Protein AF-A0A4R5BLN4-F1 (afdb_monomer)

Mean predicted aligned error: 6.28 Å

pLDDT: mean 88.12, std 15.15, range [38.47, 98.44]

Nearest PDB structures (foldseek):
  2p8i-assembly1_B  TM=4.636E-01  e=7.559E-01  Paraburkholderia xenovorans LB400

Solvent-accessible surface area (backbone atoms only — not comparable to full-atom values): 8609 Å² total; per-residue (Å²): 136,84,84,79,78,79,77,80,81,71,79,78,65,92,52,59,34,25,45,32,40,23,51,42,95,52,68,69,66,64,48,65,90,64,46,41,78,66,88,44,74,40,46,39,75,64,45,66,27,80,88,30,48,80,34,40,25,37,29,80,54,89,66,28,24,38,38,31,26,38,60,53,57,64,90,74,35,60,70,54,51,23,59,53,2,45,88,27,46,27,40,34,27,26,29,23,92,62,21,35,40,39,33,25,46,59,37,36,84,76,47,80,42,56,30,88,76,59,63,54,57,101,88,32,51,34,52,52,53,31,49,50,54,47,22,78,77,69,72,49,44,64,77,68,51,47,54,66,35,62,26,36,36,24,34,72,111

Foldseek 3Di:
DDPDDPPPDDPFDPAFKKKKWFQAPDQVLLDPPQWDFPPDKDFLVVQRDPVQQQWWWWWDFPRIIIIMHRVPCVVVCLVSVLSSQLQHWMWMWTQGCWIWIWIDHNSDTDDIDIRVRQDADPVGDSNRSRQVVCCVVPVDHCPPTRRPTMITIIGGD

Radius of gyration: 16.32 Å; Cα contacts (8 Å, |Δi|>4): 337; chains: 1; bounding box: 50×30×54 Å

Secondary structure (DSSP, 8-state):
----------PPPS--EEEEEE--S-TGGGS-TTEEEEEEEE-HHHHTSGGGTT-EEEEEETTEEEEEETT--GGG-HHHHHHHTTTSEEEEEEESSS-EEEEEETTEEEEEEEGGGS---SS--HHHHHHHHHHHHH---IIIIITT--EEEEEE-

Structure (mmCIF, N/CA/C/O backbone):
data_AF-A0A4R5BLN4-F1
#
_entry.id   AF-A0A4R5BLN4-F1
#
loop_
_atom_site.group_PDB
_atom_site.id
_atom_site.type_symbol
_atom_site.label_atom_id
_atom_site.label_alt_id
_atom_site.label_comp_id
_atom_site.label_asym_id
_atom_site.label_entity_id
_atom_site.label_seq_id
_atom_site.pdbx_PDB_ins_code
_atom_site.Cartn_x
_atom_site.Cartn_y
_atom_site.Cartn_z
_atom_site.occupancy
_atom_site.B_iso_or_equiv
_atom_site.auth_seq_id
_atom_site.auth_comp_id
_atom_site.auth_asym_id
_atom_site.auth_atom_id
_atom_site.pdbx_PDB_model_num
ATOM 1 N N . MET A 1 1 ? 37.268 -8.925 -34.899 1.00 44.94 1 MET A N 1
ATOM 2 C CA . MET A 1 1 ? 35.817 -8.762 -34.677 1.00 44.94 1 MET A CA 1
ATOM 3 C C . MET A 1 1 ? 35.632 -8.618 -33.173 1.00 44.94 1 MET A C 1
ATOM 5 O O . MET A 1 1 ? 35.814 -9.596 -32.464 1.00 44.94 1 MET A O 1
ATOM 9 N N . ILE A 1 2 ? 35.469 -7.389 -32.679 1.00 38.50 2 ILE A N 1
ATOM 10 C CA . ILE A 1 2 ? 35.368 -7.104 -31.240 1.00 38.50 2 ILE A CA 1
ATOM 11 C C . ILE A 1 2 ? 33.887 -7.207 -30.874 1.00 38.50 2 ILE A C 1
ATOM 13 O O . ILE A 1 2 ? 33.072 -6.470 -31.423 1.00 38.50 2 ILE A O 1
ATOM 17 N N . LYS A 1 3 ? 33.538 -8.156 -30.000 1.00 38.47 3 LYS A N 1
ATOM 18 C CA . LYS A 1 3 ? 32.220 -8.219 -29.361 1.00 38.47 3 LYS A CA 1
ATOM 19 C C . LYS A 1 3 ? 32.194 -7.106 -28.315 1.00 38.47 3 LYS A C 1
ATOM 21 O O . LYS A 1 3 ? 32.836 -7.233 -27.280 1.00 38.47 3 LYS A O 1
ATOM 26 N N . VAL A 1 4 ? 31.516 -6.007 -28.624 1.00 42.53 4 VAL A N 1
ATOM 27 C CA . VAL A 1 4 ? 31.164 -4.993 -27.631 1.00 42.53 4 VAL A CA 1
ATOM 28 C C . VAL A 1 4 ? 29.868 -5.475 -26.993 1.00 42.53 4 VAL A C 1
ATOM 30 O O . VAL A 1 4 ? 28.815 -5.456 -27.625 1.00 42.53 4 VAL A O 1
ATOM 33 N N . SER A 1 5 ? 29.965 -6.019 -25.785 1.00 47.25 5 SER A N 1
ATOM 34 C CA . SER A 1 5 ? 28.813 -6.226 -24.915 1.00 47.25 5 SER A CA 1
ATOM 35 C C . SER A 1 5 ? 28.439 -4.868 -24.335 1.00 47.25 5 SER A C 1
ATOM 37 O O . SER A 1 5 ? 29.208 -4.286 -23.575 1.00 47.25 5 SER A O 1
ATOM 39 N N . PHE A 1 6 ? 27.290 -4.347 -24.755 1.00 43.28 6 PHE A N 1
ATOM 40 C CA . PHE A 1 6 ? 26.659 -3.211 -24.103 1.00 43.28 6 PHE A CA 1
ATOM 41 C C . PHE A 1 6 ? 26.059 -3.737 -22.801 1.00 43.28 6 PHE A C 1
ATOM 43 O O . PHE A 1 6 ? 25.044 -4.427 -22.818 1.00 43.28 6 PHE A O 1
ATOM 50 N N . GLU A 1 7 ? 26.735 -3.486 -21.685 1.00 46.50 7 GLU A N 1
ATOM 51 C CA . GLU A 1 7 ? 26.075 -3.530 -20.386 1.00 46.50 7 GLU A CA 1
ATOM 52 C C . GLU A 1 7 ? 25.092 -2.358 -20.380 1.00 46.50 7 GLU A C 1
ATOM 54 O O . GLU A 1 7 ? 25.493 -1.194 -20.403 1.00 46.50 7 GLU A O 1
ATOM 59 N N . THR A 1 8 ? 23.800 -2.663 -20.463 1.00 46.41 8 THR A N 1
ATOM 60 C CA . THR A 1 8 ? 22.743 -1.683 -20.228 1.00 46.41 8 THR A CA 1
ATOM 61 C C . THR A 1 8 ? 22.892 -1.202 -18.792 1.00 46.41 8 THR A C 1
ATOM 63 O O . THR A 1 8 ? 22.652 -1.954 -17.849 1.00 46.41 8 THR A O 1
ATOM 66 N N . TYR A 1 9 ? 23.356 0.033 -18.633 1.00 41.34 9 TYR A N 1
ATOM 67 C CA . TYR A 1 9 ? 23.350 0.732 -17.361 1.00 41.34 9 TYR A CA 1
ATOM 68 C C . TYR A 1 9 ? 21.892 1.032 -17.005 1.00 41.34 9 TYR A C 1
ATOM 70 O O . TYR A 1 9 ? 21.317 1.988 -17.518 1.00 41.34 9 TYR A O 1
ATOM 78 N N . THR A 1 10 ? 21.282 0.205 -16.163 1.00 48.47 10 THR A N 1
ATOM 79 C CA . THR A 1 10 ? 20.084 0.597 -15.423 1.00 48.47 10 THR A CA 1
ATOM 80 C C . THR A 1 10 ? 20.556 1.496 -14.281 1.00 48.47 10 THR A C 1
ATOM 82 O O . THR A 1 10 ? 21.330 1.026 -13.439 1.00 48.47 10 THR A O 1
ATOM 85 N N . PRO A 1 11 ? 20.189 2.791 -14.235 1.00 45.81 11 PRO A N 1
ATOM 86 C CA . PRO A 1 11 ? 20.396 3.564 -13.019 1.00 45.81 11 PRO A CA 1
ATOM 87 C C . PRO A 1 11 ? 19.719 2.803 -11.874 1.00 45.81 11 PRO A C 1
ATOM 89 O O . PRO A 1 11 ? 18.543 2.469 -11.976 1.00 45.81 11 PRO A O 1
ATOM 92 N N . ALA A 1 12 ? 20.481 2.455 -10.834 1.00 49.62 12 ALA A N 1
ATOM 93 C CA . ALA A 1 12 ? 19.950 1.740 -9.679 1.00 49.62 12 ALA A CA 1
ATOM 94 C C . ALA A 1 12 ? 18.775 2.544 -9.108 1.00 49.62 12 ALA A C 1
ATOM 96 O O . ALA A 1 12 ? 18.974 3.696 -8.705 1.00 49.62 12 ALA A O 1
ATOM 97 N N . MET A 1 13 ? 17.567 1.974 -9.109 1.00 59.00 13 MET A N 1
ATOM 98 C CA . MET A 1 13 ? 16.411 2.672 -8.563 1.00 59.00 13 MET A CA 1
ATOM 99 C C . MET A 1 13 ? 16.617 2.914 -7.069 1.00 59.00 13 MET A C 1
ATOM 101 O O . MET A 1 13 ? 17.016 2.023 -6.317 1.00 59.00 13 MET A O 1
ATOM 105 N N . ALA A 1 14 ? 16.361 4.147 -6.631 1.00 65.25 14 ALA A N 1
ATOM 106 C CA . ALA A 1 14 ? 16.590 4.552 -5.248 1.00 65.25 14 ALA A CA 1
ATOM 107 C C . ALA A 1 14 ? 15.562 3.948 -4.277 1.00 65.25 14 ALA A C 1
ATOM 109 O O . ALA A 1 14 ? 15.813 3.911 -3.069 1.00 65.25 14 ALA A O 1
ATOM 110 N N . TRP A 1 15 ? 14.407 3.508 -4.782 1.00 76.00 15 TRP A N 1
ATOM 111 C CA . TRP A 1 15 ? 13.298 3.028 -3.968 1.00 76.00 15 TRP A CA 1
ATOM 112 C C . TRP A 1 15 ? 13.166 1.508 -4.026 1.00 76.00 15 TRP A C 1
ATOM 114 O O . TRP A 1 15 ? 13.215 0.882 -5.081 1.00 76.00 15 TRP A O 1
ATOM 124 N N . ASN A 1 16 ? 12.995 0.933 -2.839 1.00 88.19 16 ASN A N 1
ATOM 125 C CA . ASN A 1 16 ? 12.597 -0.448 -2.624 1.00 88.19 16 ASN A CA 1
ATOM 126 C C . ASN A 1 16 ? 11.483 -0.427 -1.580 1.00 88.19 16 ASN A C 1
ATOM 128 O O . ASN A 1 16 ? 11.748 -0.571 -0.386 1.00 88.19 16 ASN A O 1
ATOM 132 N N . ILE A 1 17 ? 10.266 -0.141 -2.037 1.00 93.62 17 ILE A N 1
ATOM 133 C CA . ILE A 1 17 ? 9.092 0.059 -1.183 1.00 93.62 17 ILE A CA 1
ATOM 134 C C . ILE A 1 17 ? 7.906 -0.734 -1.720 1.00 93.62 17 ILE A C 1
ATOM 136 O O . ILE A 1 17 ? 7.778 -0.946 -2.927 1.00 93.62 17 ILE A O 1
ATOM 140 N N . GLU A 1 18 ? 7.021 -1.145 -0.823 1.00 96.81 18 GLU A N 1
ATOM 141 C CA . GLU A 1 18 ? 5.713 -1.689 -1.170 1.00 96.81 18 GLU A CA 1
ATOM 142 C C . GLU A 1 18 ? 4.620 -0.686 -0.834 1.00 96.81 18 GLU A C 1
ATOM 144 O O . GLU A 1 18 ? 4.642 -0.061 0.226 1.00 96.81 18 GLU A O 1
ATOM 149 N N . VAL A 1 19 ? 3.656 -0.562 -1.741 1.00 97.31 19 VAL A N 1
ATOM 150 C CA . VAL A 1 19 ? 2.452 0.247 -1.576 1.00 97.31 19 VAL A CA 1
ATOM 151 C C . VAL A 1 19 ? 1.256 -0.674 -1.774 1.00 97.31 19 VAL A C 1
ATOM 153 O O . VAL A 1 19 ? 1.027 -1.170 -2.877 1.00 97.31 19 VAL A O 1
ATOM 156 N N . ALA A 1 20 ? 0.501 -0.921 -0.707 1.00 98.12 20 ALA A N 1
ATOM 157 C CA . ALA A 1 20 ? -0.753 -1.660 -0.761 1.00 98.12 20 ALA A CA 1
ATOM 158 C C . ALA A 1 20 ? -1.938 -0.701 -0.627 1.00 98.12 20 ALA A C 1
ATOM 160 O O . ALA A 1 20 ? -2.016 0.062 0.329 1.00 98.12 20 ALA A O 1
ATOM 161 N N . ALA A 1 21 ? -2.875 -0.757 -1.564 1.00 98.25 21 ALA A N 1
ATOM 162 C CA . ALA A 1 21 ? -4.153 -0.072 -1.513 1.00 98.25 21 ALA A CA 1
ATOM 163 C C . ALA A 1 21 ? -5.248 -1.090 -1.180 1.00 98.25 21 ALA A C 1
ATOM 165 O O . ALA A 1 21 ? -5.569 -1.957 -1.993 1.00 98.25 21 ALA A O 1
ATOM 166 N N . VAL A 1 22 ? -5.831 -0.976 0.012 1.00 98.25 22 VAL A N 1
ATOM 167 C CA . VAL A 1 22 ? -6.933 -1.816 0.501 1.00 98.25 22 VAL A CA 1
ATOM 168 C C . VAL A 1 22 ? -8.219 -1.003 0.481 1.00 98.25 22 VAL A C 1
ATOM 170 O O . VAL A 1 22 ? -8.283 0.074 1.074 1.00 98.25 22 VAL A O 1
ATOM 173 N N . ARG A 1 23 ? -9.268 -1.471 -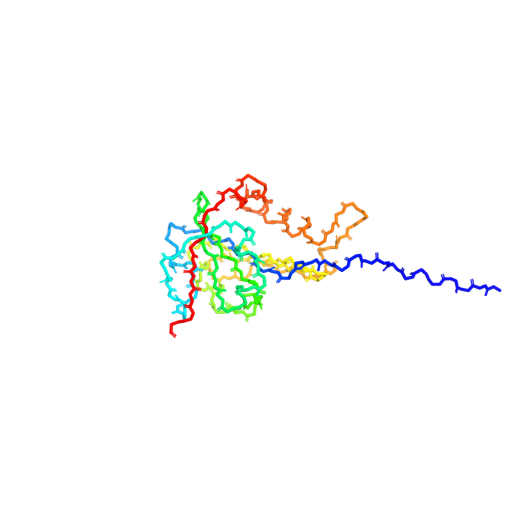0.198 1.00 97.81 23 ARG A N 1
ATOM 174 C CA . ARG A 1 23 ? -10.532 -0.727 -0.270 1.00 97.81 23 ARG A CA 1
ATOM 175 C C . ARG A 1 23 ? -11.355 -0.951 0.998 1.00 97.81 23 ARG A C 1
ATOM 177 O O . ARG A 1 23 ? -12.214 -1.823 1.050 1.00 97.81 23 ARG A O 1
ATOM 184 N N . THR A 1 24 ? -11.104 -0.165 2.031 1.00 95.88 24 THR A N 1
ATOM 185 C CA . THR A 1 24 ? -11.828 -0.231 3.311 1.00 95.88 24 THR A CA 1
ATOM 186 C C . THR A 1 24 ? -12.042 1.166 3.883 1.00 95.88 24 THR A C 1
ATOM 188 O O . THR A 1 24 ? -11.292 2.083 3.555 1.00 95.88 24 THR A O 1
ATOM 191 N N . A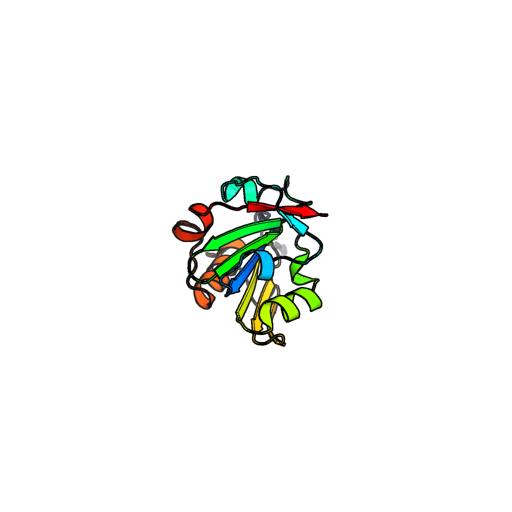LA A 1 25 ? -13.067 1.357 4.716 1.00 91.12 25 ALA A N 1
ATOM 192 C CA . ALA A 1 25 ? -13.324 2.626 5.396 1.00 91.12 25 ALA A CA 1
ATOM 193 C C . ALA A 1 25 ? -12.342 2.884 6.551 1.00 91.12 25 ALA A C 1
ATOM 195 O O . ALA A 1 25 ? -11.968 4.037 6.776 1.00 91.12 25 ALA A O 1
ATOM 196 N N . ASP A 1 26 ? -11.901 1.824 7.232 1.00 91.56 26 ASP A N 1
ATOM 197 C CA . ASP A 1 26 ? -11.145 1.906 8.476 1.00 91.56 26 ASP A CA 1
ATOM 198 C C . ASP A 1 26 ? -9.668 1.566 8.260 1.00 91.56 26 ASP A C 1
ATOM 200 O O . ASP A 1 26 ? -9.328 0.552 7.655 1.00 91.56 26 ASP A O 1
ATOM 204 N N . LEU A 1 27 ? -8.765 2.412 8.778 1.00 92.25 27 LEU A N 1
ATOM 205 C CA . LEU A 1 27 ? -7.318 2.202 8.621 1.00 92.25 27 LEU A CA 1
ATOM 206 C C . LEU A 1 27 ? -6.874 0.864 9.211 1.00 92.25 27 LEU A C 1
ATOM 208 O O . LEU A 1 27 ? -6.004 0.216 8.642 1.00 92.25 27 LEU A O 1
ATOM 212 N N . ILE A 1 28 ? -7.457 0.476 10.348 1.00 93.19 28 ILE A N 1
ATOM 213 C CA . ILE A 1 28 ? -7.030 -0.706 11.097 1.00 93.19 28 ILE A CA 1
ATOM 214 C C . ILE A 1 28 ? -7.266 -2.001 10.316 1.00 93.19 28 ILE A C 1
ATOM 216 O O . ILE A 1 28 ? -6.441 -2.900 10.387 1.00 93.19 28 ILE A O 1
ATOM 220 N N . ASP A 1 29 ? -8.315 -2.056 9.494 1.00 92.88 29 ASP A N 1
ATOM 221 C CA . ASP A 1 29 ? -8.648 -3.236 8.688 1.00 92.88 29 ASP A CA 1
ATOM 222 C C . ASP A 1 29 ? -7.600 -3.527 7.604 1.00 92.88 29 ASP A C 1
ATOM 224 O O . ASP A 1 29 ? -7.516 -4.640 7.087 1.00 92.88 29 ASP A O 1
ATOM 228 N N . ALA A 1 30 ? -6.817 -2.514 7.229 1.00 94.62 30 ALA A N 1
ATOM 229 C CA . ALA A 1 30 ? -5.754 -2.630 6.243 1.00 94.62 30 ALA A CA 1
ATOM 230 C C . ALA A 1 30 ? -4.384 -2.908 6.873 1.00 94.62 30 ALA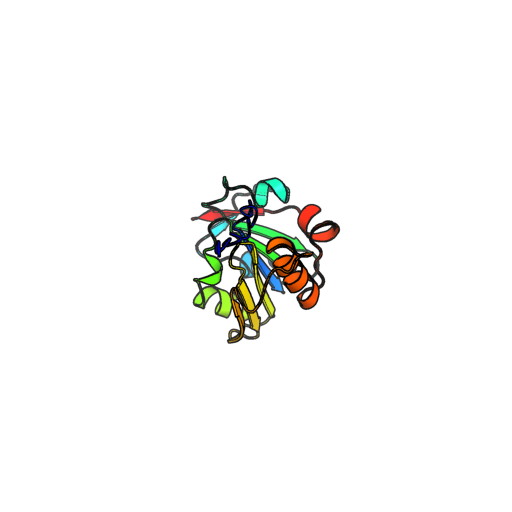 A C 1
ATOM 232 O O . ALA A 1 30 ? -3.412 -3.030 6.142 1.00 94.62 30 ALA A O 1
ATOM 233 N N . VAL A 1 31 ? -4.255 -2.959 8.199 1.00 95.56 31 VAL A N 1
ATOM 234 C CA . VAL A 1 31 ? -2.956 -3.102 8.867 1.00 95.56 31 VAL A CA 1
ATOM 235 C C . VAL A 1 31 ? -2.836 -4.505 9.456 1.00 95.56 31 VAL A C 1
ATOM 237 O O . VAL A 1 31 ? -3.769 -4.960 10.108 1.00 95.56 31 VAL A O 1
ATOM 240 N N . PRO A 1 32 ? -1.705 -5.215 9.271 1.00 94.44 32 PRO A N 1
ATOM 241 C CA . PRO A 1 32 ? -1.481 -6.474 9.970 1.00 94.44 32 PRO A CA 1
ATOM 242 C C . PRO A 1 32 ? -1.556 -6.295 11.496 1.00 94.44 32 PRO A C 1
ATOM 244 O O . PRO A 1 32 ? -0.890 -5.414 12.037 1.00 94.44 32 PRO A O 1
ATOM 247 N N . ASP A 1 33 ? -2.262 -7.194 12.187 1.00 93.31 33 ASP A N 1
ATOM 248 C CA . ASP A 1 33 ? -2.566 -7.131 13.633 1.00 93.31 33 ASP A CA 1
ATOM 249 C C . ASP A 1 33 ? -1.354 -7.012 14.581 1.00 93.31 33 ASP A C 1
ATOM 251 O O . ASP A 1 33 ? -1.518 -6.774 15.773 1.00 93.31 33 ASP A O 1
ATOM 255 N N . VAL A 1 34 ? -0.131 -7.215 14.084 1.00 93.25 34 VAL A N 1
ATOM 256 C CA . VAL A 1 34 ? 1.116 -7.083 14.859 1.00 93.25 34 VAL A CA 1
ATOM 257 C C . VAL A 1 34 ? 1.631 -5.642 14.938 1.00 93.25 34 VAL A C 1
ATOM 259 O O . VAL A 1 34 ? 2.668 -5.407 15.558 1.00 93.25 34 VAL A O 1
ATOM 262 N N . PHE A 1 35 ? 0.953 -4.692 14.287 1.00 95.88 35 PHE A N 1
ATOM 263 C CA . PHE A 1 35 ? 1.296 -3.277 14.330 1.00 95.88 35 PHE A CA 1
ATOM 264 C C . PHE A 1 35 ? 0.196 -2.439 14.985 1.00 95.88 35 PHE A C 1
ATOM 266 O O . PHE A 1 35 ? -0.964 -2.490 14.574 1.00 95.88 35 PHE A O 1
ATOM 273 N N . GLY A 1 36 ? 0.589 -1.575 15.918 1.00 95.50 36 GLY A N 1
ATOM 274 C CA . GLY A 1 36 ? -0.283 -0.599 16.561 1.00 95.50 36 GLY A CA 1
ATOM 275 C C . GLY A 1 36 ? 0.032 0.846 16.156 1.00 95.50 36 GLY A C 1
ATOM 276 O O . GLY A 1 36 ? 1.153 1.170 15.748 1.00 95.50 36 GLY A O 1
ATOM 277 N N . PRO A 1 37 ? -0.947 1.765 16.250 1.00 95.31 37 PRO A N 1
ATOM 278 C CA . PRO A 1 37 ? -0.755 3.163 15.882 1.00 95.31 37 PRO A CA 1
ATOM 279 C C . PRO A 1 37 ? 0.147 3.897 16.888 1.00 95.31 37 PRO A C 1
ATOM 281 O O . PRO A 1 37 ? -0.130 3.942 18.085 1.00 95.31 37 PRO A O 1
ATOM 284 N N . ALA A 1 38 ? 1.173 4.590 16.392 1.00 94.31 38 ALA A N 1
ATOM 285 C CA . ALA A 1 38 ? 2.126 5.354 17.207 1.00 94.31 38 ALA A CA 1
ATOM 286 C C . ALA A 1 38 ? 1.711 6.823 17.450 1.00 94.31 38 ALA A C 1
ATOM 288 O O . ALA A 1 38 ? 2.487 7.622 17.977 1.00 94.31 38 ALA A O 1
ATOM 289 N N . GLY A 1 39 ? 0.508 7.223 17.018 1.00 89.88 39 GLY A N 1
ATOM 290 C CA . GLY A 1 39 ? -0.052 8.563 17.253 1.00 89.88 39 GLY A CA 1
ATOM 291 C C . GLY A 1 39 ? 0.658 9.719 16.533 1.00 89.88 39 GLY A C 1
ATOM 292 O O . GLY A 1 39 ? 0.403 10.879 16.846 1.00 89.88 39 GLY A O 1
ATOM 293 N N . THR A 1 40 ? 1.544 9.423 15.578 1.00 94.94 40 THR A N 1
ATOM 294 C CA . THR A 1 40 ? 2.293 10.425 14.803 1.00 94.94 40 THR A CA 1
ATOM 295 C C . THR A 1 40 ? 1.902 10.357 13.331 1.00 94.94 40 THR A C 1
ATOM 297 O O . THR A 1 40 ? 1.669 9.268 12.808 1.00 94.94 40 THR A O 1
ATOM 300 N N . THR A 1 41 ? 1.863 11.509 12.656 1.00 96.88 41 THR A N 1
ATOM 301 C CA . THR A 1 41 ? 1.588 11.606 11.214 1.00 96.88 41 THR A CA 1
ATOM 302 C C . THR A 1 41 ? 2.741 12.256 10.454 1.00 96.88 41 THR A C 1
ATOM 304 O O . THR A 1 41 ? 3.377 13.165 10.987 1.00 96.88 41 THR A O 1
ATOM 307 N N . MET A 1 42 ? 2.959 11.870 9.198 1.00 97.44 42 MET A N 1
ATOM 308 C CA . MET A 1 42 ? 4.013 12.411 8.332 1.00 97.44 42 MET A CA 1
ATOM 309 C C . MET A 1 42 ? 3.565 12.567 6.872 1.00 97.44 42 MET A C 1
ATOM 311 O O . MET A 1 42 ? 2.471 12.140 6.503 1.00 97.44 42 MET A O 1
ATOM 315 N N . GLY A 1 43 ? 4.374 13.255 6.062 1.00 97.19 43 GLY A N 1
ATOM 316 C CA . GLY A 1 43 ? 4.168 13.333 4.611 1.00 97.19 43 GLY A CA 1
ATOM 317 C C . GLY A 1 43 ? 4.723 12.107 3.883 1.00 97.19 43 GLY A C 1
ATOM 318 O O . GLY A 1 43 ? 5.413 11.290 4.490 1.00 97.19 43 GLY A O 1
ATOM 319 N N . PHE A 1 44 ? 4.441 12.006 2.584 1.00 94.25 44 PHE A N 1
ATOM 320 C CA . PHE A 1 44 ? 4.861 10.876 1.751 1.00 94.25 44 PHE A CA 1
ATOM 321 C C . PHE A 1 44 ? 6.380 10.641 1.759 1.00 94.25 44 PHE A C 1
ATOM 323 O O . PHE A 1 44 ? 6.811 9.520 1.993 1.00 94.25 44 PHE A O 1
ATOM 330 N N . GLU A 1 45 ? 7.193 11.693 1.611 1.00 94.06 45 GLU A N 1
ATOM 331 C CA . GLU A 1 45 ? 8.666 11.589 1.609 1.00 94.06 45 GLU A CA 1
ATOM 332 C C . GLU A 1 45 ? 9.226 10.948 2.895 1.00 94.06 45 GLU A C 1
ATOM 334 O O . GLU A 1 45 ? 10.130 10.114 2.860 1.00 94.06 45 GLU A O 1
ATOM 339 N N . ASP A 1 46 ? 8.660 11.294 4.053 1.00 95.69 46 ASP A N 1
ATOM 340 C CA . ASP A 1 46 ? 9.043 10.683 5.329 1.00 95.69 46 ASP A CA 1
ATOM 341 C C . ASP A 1 46 ? 8.511 9.248 5.462 1.00 95.69 46 ASP A C 1
ATOM 343 O O . ASP A 1 46 ? 9.170 8.407 6.082 1.00 95.69 46 ASP A O 1
ATOM 347 N N . ALA A 1 47 ? 7.331 8.975 4.895 1.00 96.00 47 ALA A N 1
ATOM 348 C CA . ALA A 1 47 ? 6.680 7.667 4.912 1.00 96.00 47 ALA A CA 1
ATOM 349 C C . ALA A 1 47 ? 7.414 6.633 4.041 1.00 96.00 47 ALA A C 1
ATOM 351 O O . ALA A 1 47 ? 7.448 5.456 4.394 1.00 96.00 47 ALA A O 1
ATOM 352 N N . THR A 1 48 ? 8.048 7.067 2.949 1.00 94.12 48 THR A N 1
ATOM 353 C CA . THR A 1 48 ? 8.866 6.223 2.060 1.00 94.12 48 THR A CA 1
ATOM 354 C C . THR A 1 48 ? 10.348 6.188 2.448 1.00 94.12 48 THR A C 1
ATOM 356 O O . THR A 1 48 ? 11.159 5.526 1.799 1.00 94.12 48 THR A O 1
ATOM 359 N N . SER A 1 49 ? 10.735 6.861 3.536 1.00 93.06 49 SER A N 1
ATOM 360 C CA . SER A 1 49 ? 12.122 6.908 4.000 1.00 93.06 49 SER A CA 1
ATOM 361 C C . SER A 1 49 ? 12.625 5.548 4.495 1.00 93.06 49 SER A C 1
ATOM 363 O O . SER A 1 49 ? 11.976 4.889 5.303 1.00 93.06 49 SER A O 1
ATOM 365 N N . GLY A 1 50 ? 13.877 5.195 4.173 1.00 90.25 50 GLY A N 1
ATOM 366 C CA . GLY A 1 50 ? 14.575 4.026 4.739 1.00 90.25 50 GLY A CA 1
ATOM 367 C C . GLY A 1 50 ? 14.629 3.984 6.275 1.00 90.25 50 GLY A C 1
ATOM 368 O O . GLY A 1 50 ? 14.833 2.925 6.865 1.00 90.25 50 GLY A O 1
ATOM 369 N N . ARG A 1 51 ? 14.392 5.117 6.954 1.00 92.31 51 ARG A N 1
ATOM 370 C CA . ARG A 1 51 ? 14.248 5.179 8.421 1.00 92.31 51 ARG A CA 1
ATOM 371 C C . ARG A 1 51 ? 13.000 4.452 8.939 1.00 92.31 51 ARG A C 1
ATOM 373 O O . ARG A 1 51 ? 12.945 4.170 10.130 1.00 92.31 51 ARG A O 1
ATOM 380 N N . ARG A 1 52 ? 12.035 4.152 8.063 1.00 94.81 52 ARG A N 1
ATOM 381 C CA . ARG A 1 52 ? 10.771 3.460 8.354 1.00 94.81 52 ARG A CA 1
ATOM 382 C C . ARG A 1 52 ? 10.847 1.948 8.184 1.00 94.81 52 ARG A C 1
ATOM 384 O O . ARG A 1 52 ? 9.819 1.293 8.202 1.00 94.81 52 ARG A O 1
ATOM 391 N N . TYR A 1 53 ? 12.041 1.369 8.055 1.00 93.12 53 TYR A N 1
ATOM 392 C CA . TYR A 1 53 ? 12.214 -0.074 7.848 1.00 93.12 53 TYR A CA 1
ATOM 393 C C . TYR A 1 53 ? 11.480 -0.951 8.888 1.00 93.12 53 TYR A C 1
ATOM 395 O O . TYR A 1 53 ? 11.027 -2.046 8.576 1.00 93.12 53 TYR A O 1
ATOM 403 N N . GLY A 1 54 ? 11.351 -0.484 10.134 1.00 93.81 54 GLY A N 1
ATOM 404 C CA . GLY A 1 54 ? 10.620 -1.203 11.183 1.00 93.81 54 GLY A CA 1
ATOM 405 C C . GLY A 1 54 ? 9.101 -1.014 11.154 1.00 93.81 54 GLY A C 1
ATOM 406 O O . GLY A 1 54 ? 8.387 -1.832 11.728 1.00 93.81 54 GLY A O 1
ATOM 407 N N . ASP A 1 55 ? 8.607 0.002 10.452 1.00 96.56 55 ASP A N 1
ATOM 408 C CA . ASP A 1 55 ? 7.285 0.592 10.650 1.00 96.56 55 ASP A CA 1
ATOM 409 C C . ASP A 1 55 ? 6.380 0.356 9.428 1.00 96.56 55 ASP A C 1
ATOM 411 O O . ASP A 1 55 ? 6.859 -0.007 8.353 1.00 96.56 55 ASP A O 1
ATOM 415 N N . LEU A 1 56 ? 5.078 0.598 9.577 1.00 97.69 56 LEU A N 1
ATOM 416 C CA . LEU A 1 56 ? 4.143 0.782 8.465 1.00 97.69 56 LEU A CA 1
ATOM 417 C C . LEU A 1 56 ? 3.632 2.223 8.471 1.00 97.69 56 LEU A C 1
ATOM 419 O O . LEU A 1 56 ? 3.381 2.804 9.527 1.00 97.69 56 LEU A O 1
ATOM 423 N N . CYS A 1 57 ? 3.466 2.813 7.291 1.00 97.88 57 CYS A N 1
ATOM 424 C CA . CYS A 1 57 ? 2.914 4.160 7.149 1.00 97.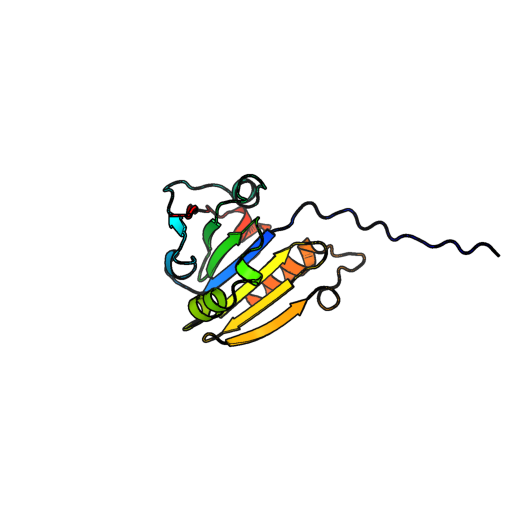88 57 CYS A CA 1
ATOM 425 C C . CYS A 1 57 ? 1.582 4.089 6.407 1.00 97.88 57 CYS A C 1
ATOM 427 O O . CYS A 1 57 ? 1.529 3.601 5.282 1.00 97.88 57 CYS A O 1
ATOM 429 N N . VAL A 1 58 ? 0.507 4.567 7.039 1.00 98.06 58 VAL A N 1
ATOM 430 C CA . VAL A 1 58 ? -0.864 4.271 6.601 1.00 98.06 58 VAL A CA 1
ATOM 431 C C . VAL A 1 58 ? -1.687 5.540 6.421 1.00 98.06 58 VAL A C 1
ATOM 433 O O . VAL A 1 58 ? -1.777 6.351 7.340 1.00 98.06 58 VAL A O 1
ATOM 436 N N . ALA A 1 59 ? -2.322 5.724 5.267 1.00 97.75 59 ALA A N 1
ATOM 437 C CA . ALA A 1 59 ? -3.184 6.876 4.994 1.00 97.75 59 ALA A CA 1
ATOM 438 C C . ALA A 1 59 ? -4.518 6.452 4.383 1.00 97.75 59 ALA A C 1
ATOM 440 O O . ALA A 1 59 ? -4.597 5.460 3.668 1.00 97.75 59 ALA A O 1
ATOM 441 N N . LYS A 1 60 ? -5.568 7.240 4.618 1.00 97.19 60 LYS A N 1
ATOM 442 C CA . LYS A 1 60 ? -6.847 7.107 3.915 1.00 97.19 60 LYS A CA 1
ATOM 443 C C . LYS A 1 60 ? -6.876 8.080 2.739 1.00 97.19 60 LYS A C 1
ATOM 445 O O . LYS A 1 60 ? -6.679 9.277 2.939 1.00 97.19 60 LYS A O 1
ATOM 450 N N . VAL A 1 61 ? -7.152 7.569 1.545 1.00 96.38 61 VAL A N 1
ATOM 451 C CA . VAL A 1 61 ? -7.209 8.329 0.293 1.00 96.38 61 VAL A CA 1
ATOM 452 C C . VAL A 1 61 ? -8.437 7.865 -0.492 1.00 96.38 61 VAL A C 1
ATOM 454 O O . VAL A 1 61 ? -8.473 6.756 -1.025 1.00 96.38 61 VAL A O 1
ATOM 457 N N . GLY A 1 62 ? -9.490 8.687 -0.501 1.00 94.19 62 GLY A N 1
ATOM 458 C CA . GLY A 1 62 ? -10.794 8.286 -1.037 1.00 94.19 62 GLY A CA 1
ATOM 459 C C . GLY A 1 62 ? -11.298 6.990 -0.387 1.00 94.19 62 GLY A C 1
ATOM 460 O O . GLY A 1 62 ? -11.305 6.856 0.839 1.00 94.19 62 GLY A O 1
ATOM 461 N N . ASP A 1 63 ? -11.665 6.008 -1.210 1.00 96.12 63 ASP A N 1
ATOM 462 C CA . ASP A 1 63 ? -12.148 4.696 -0.758 1.00 96.12 63 ASP A CA 1
ATOM 463 C C . ASP A 1 63 ? -11.025 3.705 -0.413 1.00 96.12 63 ASP A C 1
ATOM 465 O O . ASP A 1 63 ? -11.299 2.621 0.101 1.00 96.12 63 ASP A O 1
ATOM 469 N N . TRP A 1 64 ? -9.763 4.102 -0.571 1.00 98.12 64 TRP A N 1
ATOM 470 C CA . TRP A 1 64 ? -8.600 3.259 -0.312 1.00 98.12 64 TRP A CA 1
ATOM 471 C C . TRP A 1 64 ? -7.898 3.634 0.991 1.00 98.12 64 TRP A C 1
ATOM 473 O O . TRP A 1 64 ? -7.800 4.807 1.353 1.00 98.12 64 TRP A O 1
ATOM 483 N N . VAL A 1 65 ? -7.405 2.629 1.701 1.00 98.25 65 VAL A N 1
ATOM 484 C CA . VAL A 1 65 ? -6.366 2.773 2.716 1.00 98.25 65 VAL A CA 1
ATOM 485 C C . VAL A 1 65 ? -5.053 2.337 2.088 1.00 98.25 65 VAL A C 1
ATOM 487 O O . VAL A 1 65 ? -4.944 1.228 1.572 1.00 98.25 65 VAL A O 1
ATOM 490 N N . ILE A 1 66 ? -4.078 3.235 2.113 1.00 98.19 66 ILE A N 1
ATOM 491 C CA . ILE A 1 66 ? -2.743 3.048 1.561 1.00 98.19 66 ILE A CA 1
ATOM 492 C C . ILE A 1 66 ? -1.819 2.641 2.688 1.00 98.19 66 ILE A C 1
ATOM 494 O O . ILE A 1 66 ? -1.721 3.367 3.672 1.00 98.19 66 ILE A 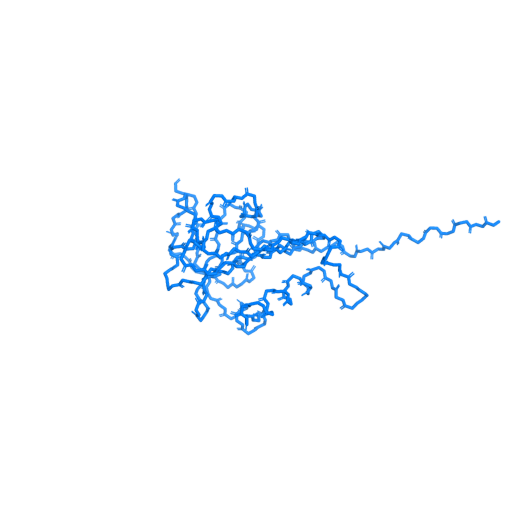O 1
ATOM 498 N N . VAL A 1 67 ? -1.132 1.519 2.527 1.00 98.19 67 VAL A N 1
ATOM 499 C CA . VAL A 1 67 ? -0.120 1.004 3.444 1.00 98.19 67 VAL A CA 1
ATOM 500 C C . VAL A 1 67 ? 1.213 1.005 2.715 1.00 98.19 67 VAL A C 1
ATOM 502 O O . VAL A 1 67 ? 1.373 0.317 1.709 1.00 98.19 67 VAL A O 1
ATOM 505 N N . ILE A 1 68 ? 2.163 1.780 3.226 1.00 97.75 68 ILE A N 1
ATOM 506 C CA . ILE A 1 68 ? 3.537 1.828 2.736 1.00 97.75 68 ILE A CA 1
ATOM 507 C C . ILE A 1 68 ? 4.412 0.982 3.657 1.00 97.75 68 ILE A C 1
ATOM 509 O O . ILE A 1 68 ? 4.434 1.200 4.873 1.00 97.75 68 ILE A O 1
ATOM 513 N N . ASP A 1 69 ? 5.156 0.051 3.062 1.00 97.38 69 ASP A N 1
ATOM 514 C CA . ASP A 1 69 ? 6.150 -0.771 3.743 1.00 97.38 69 ASP A CA 1
ATOM 515 C C . ASP A 1 69 ? 7.510 -0.704 3.039 1.00 97.38 69 ASP A C 1
ATOM 517 O O . ASP A 1 69 ? 7.735 -1.302 1.985 1.00 97.38 69 ASP A O 1
ATOM 521 N N . VAL A 1 70 ? 8.459 -0.011 3.663 1.00 95.44 70 VAL A N 1
ATOM 522 C CA . VAL A 1 70 ? 9.826 0.136 3.143 1.00 95.44 70 VAL A CA 1
ATOM 523 C C . VAL A 1 70 ? 10.659 -1.14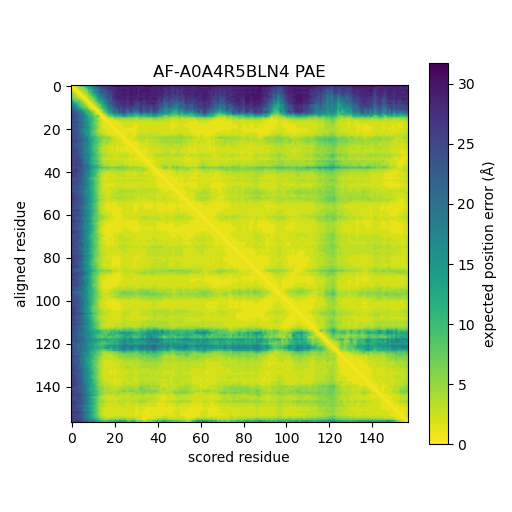1 3.333 1.00 95.44 70 VAL A C 1
ATOM 525 O O . VAL A 1 70 ? 11.663 -1.344 2.653 1.00 95.44 70 VAL A O 1
ATOM 528 N N . ALA A 1 71 ? 10.250 -2.050 4.223 1.00 95.00 71 ALA A N 1
ATOM 529 C CA . ALA A 1 71 ? 10.910 -3.345 4.382 1.00 95.00 71 ALA A CA 1
ATOM 530 C C . ALA A 1 71 ? 10.400 -4.417 3.407 1.00 95.00 71 ALA A C 1
ATOM 532 O O . ALA A 1 71 ? 10.957 -5.516 3.388 1.00 95.00 71 ALA A O 1
ATOM 533 N N . CYS A 1 72 ? 9.397 -4.098 2.579 1.00 95.12 72 CYS A N 1
ATOM 534 C CA . CYS A 1 72 ? 8.823 -4.997 1.576 1.00 95.12 72 CYS A CA 1
ATOM 535 C C . CYS A 1 72 ? 8.363 -6.353 2.155 1.00 95.12 72 CYS A C 1
ATOM 537 O O . CYS A 1 72 ? 8.698 -7.418 1.627 1.00 95.12 72 CYS A O 1
ATOM 539 N N . ARG A 1 73 ? 7.674 -6.333 3.302 1.00 95.38 73 ARG A N 1
ATOM 540 C CA . ARG A 1 73 ? 7.219 -7.541 4.008 1.00 95.38 73 ARG A CA 1
ATOM 541 C C . ARG A 1 73 ? 5.838 -7.992 3.537 1.00 95.38 73 ARG A C 1
ATOM 543 O O . ARG A 1 73 ? 5.503 -9.165 3.706 1.00 95.38 73 ARG A O 1
ATOM 550 N N . LEU A 1 74 ? 5.030 -7.093 2.975 1.00 96.50 74 LEU A N 1
ATOM 551 C CA . LEU A 1 74 ? 3.626 -7.348 2.659 1.00 96.50 74 LEU A CA 1
ATOM 552 C C . LEU A 1 74 ? 3.485 -8.371 1.530 1.00 96.50 74 LEU A C 1
ATOM 554 O O . LEU A 1 74 ? 2.692 -9.299 1.664 1.00 96.50 74 LEU A O 1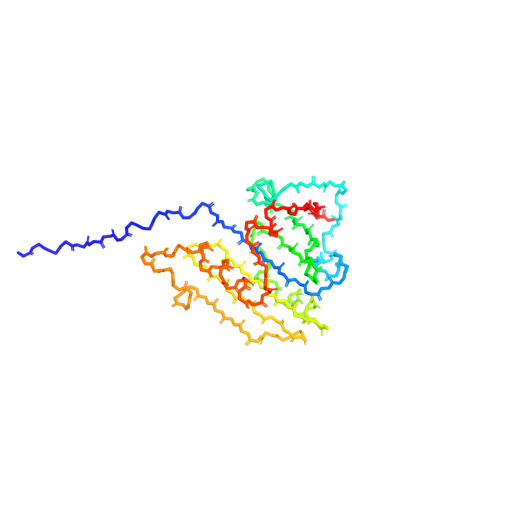
ATOM 558 N N . SER A 1 75 ? 4.284 -8.270 0.459 1.00 95.00 75 SER A N 1
ATOM 559 C CA . SER A 1 75 ? 4.192 -9.207 -0.679 1.00 95.00 75 SER A CA 1
ATOM 560 C C . SER A 1 75 ? 4.558 -10.656 -0.332 1.00 95.00 75 SER A C 1
ATOM 562 O O . SER A 1 75 ? 4.195 -11.568 -1.074 1.00 95.00 75 SER A O 1
ATOM 564 N N . GLY A 1 76 ? 5.255 -10.879 0.789 1.00 94.38 76 GLY A N 1
ATOM 565 C CA . GLY A 1 76 ? 5.552 -12.208 1.330 1.00 94.38 76 GLY A CA 1
ATOM 566 C C . GLY A 1 76 ? 4.518 -12.729 2.334 1.00 94.38 76 GLY A C 1
ATOM 567 O O . GLY A 1 76 ? 4.583 -13.897 2.717 1.00 94.38 76 GLY A O 1
ATOM 568 N N . ASN A 1 77 ? 3.568 -11.897 2.770 1.00 95.88 77 ASN A N 1
ATOM 569 C CA . ASN A 1 77 ? 2.578 -12.239 3.789 1.00 95.88 77 ASN A CA 1
ATOM 570 C C . ASN A 1 77 ? 1.198 -12.507 3.165 1.00 95.88 77 ASN A C 1
ATOM 572 O O . ASN A 1 77 ? 0.259 -11.722 3.298 1.00 95.88 77 ASN A O 1
ATOM 576 N N . HIS A 1 78 ? 1.080 -13.638 2.468 1.00 96.06 78 HIS A N 1
ATOM 577 C CA . HIS A 1 78 ? -0.142 -14.032 1.759 1.00 96.06 78 HIS A CA 1
ATOM 578 C C . HIS A 1 78 ? -1.371 -14.168 2.667 1.00 96.06 78 HIS A C 1
ATOM 580 O O . HIS A 1 78 ? -2.471 -13.823 2.239 1.00 96.06 78 HIS A O 1
ATOM 586 N N . ASP A 1 79 ? -1.193 -14.625 3.910 1.00 96.44 79 ASP A N 1
ATOM 587 C CA . ASP A 1 79 ? -2.294 -14.771 4.869 1.00 96.44 79 ASP A CA 1
ATOM 588 C C . ASP A 1 79 ? -2.914 -13.409 5.204 1.00 96.44 79 ASP A C 1
ATOM 590 O O . ASP A 1 79 ? -4.135 -13.255 5.176 1.00 96.44 79 ASP A O 1
ATOM 594 N N . TYR A 1 80 ? -2.075 -12.395 5.440 1.00 95.88 80 TYR A N 1
ATOM 595 C CA . TYR A 1 80 ? -2.530 -11.016 5.613 1.00 95.88 80 TYR A CA 1
ATOM 596 C C . TYR A 1 80 ? -3.212 -10.480 4.350 1.00 95.88 80 TYR A C 1
ATOM 598 O O . TYR A 1 80 ? -4.305 -9.931 4.447 1.00 95.88 80 TYR A O 1
ATOM 606 N N . LEU A 1 81 ? -2.617 -10.655 3.165 1.00 97.38 81 LEU A N 1
ATOM 607 C CA . LEU A 1 81 ? -3.197 -10.137 1.917 1.00 97.38 81 LEU A CA 1
ATOM 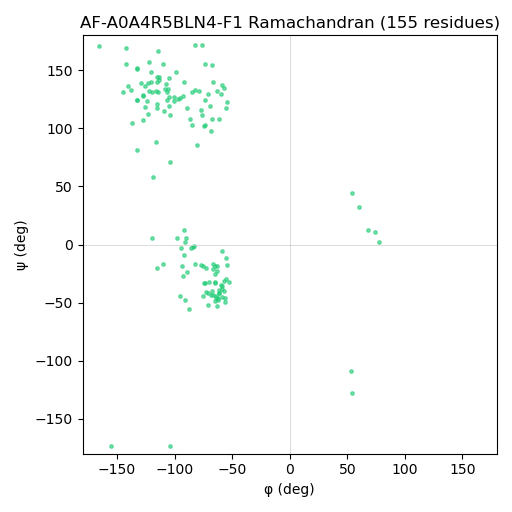608 C C . LEU A 1 81 ? -4.576 -10.754 1.632 1.00 97.38 81 LEU A C 1
ATOM 610 O O . LEU A 1 81 ? -5.504 -10.058 1.210 1.00 97.38 81 LEU A O 1
ATOM 614 N N . ALA A 1 82 ? -4.738 -12.049 1.906 1.00 97.31 82 ALA A N 1
ATOM 615 C CA . ALA A 1 82 ? -6.020 -12.734 1.813 1.00 97.31 82 ALA A CA 1
ATOM 616 C C . ALA A 1 82 ? -7.020 -12.220 2.865 1.00 97.31 82 ALA A C 1
ATOM 618 O O . ALA A 1 82 ? -8.178 -11.964 2.539 1.00 97.31 82 ALA A O 1
ATOM 619 N N . ALA A 1 83 ? -6.592 -12.017 4.112 1.00 96.44 83 ALA A N 1
ATOM 620 C CA . ALA A 1 83 ? -7.462 -11.495 5.164 1.00 96.44 83 ALA A CA 1
ATOM 621 C C . ALA A 1 83 ? -7.926 -10.053 4.879 1.00 96.44 83 ALA A C 1
ATOM 623 O O . ALA A 1 83 ? -9.125 -9.780 4.900 1.00 96.44 83 ALA A O 1
ATOM 624 N N . ALA A 1 84 ? -7.003 -9.155 4.527 1.00 96.19 84 ALA A N 1
ATOM 625 C CA . ALA A 1 84 ? -7.283 -7.745 4.243 1.00 96.19 84 ALA A CA 1
ATOM 626 C C . ALA A 1 84 ? -8.178 -7.547 3.004 1.00 96.19 84 ALA A C 1
ATOM 628 O O . ALA A 1 84 ? -8.898 -6.558 2.895 1.00 96.19 84 ALA A O 1
ATOM 629 N N . SER A 1 85 ? -8.174 -8.505 2.072 1.00 97.50 85 SER A N 1
ATOM 630 C CA . SER A 1 85 ? -9.040 -8.509 0.886 1.00 97.50 85 SER A CA 1
ATOM 631 C C . SER A 1 85 ? -10.295 -9.378 1.036 1.00 97.50 85 SER A C 1
ATOM 633 O O . SER A 1 85 ? -11.036 -9.547 0.067 1.00 97.50 85 SER A O 1
ATOM 635 N N . ALA A 1 86 ? -10.573 -9.952 2.212 1.00 96.31 86 ALA A N 1
ATOM 636 C CA . ALA A 1 86 ? -11.626 -10.961 2.385 1.00 96.31 86 ALA A CA 1
ATOM 637 C C . ALA A 1 86 ? -13.024 -10.487 1.947 1.00 96.31 86 ALA A C 1
ATOM 639 O O . ALA A 1 86 ? -13.830 -11.280 1.460 1.00 96.31 86 ALA A O 1
ATOM 640 N N . SER A 1 87 ? -13.311 -9.193 2.088 1.00 93.69 87 SER A N 1
ATOM 641 C CA . SER A 1 87 ? -14.586 -8.569 1.715 1.00 93.69 87 SER A CA 1
ATOM 642 C C . SER A 1 87 ? -14.445 -7.478 0.650 1.00 93.69 87 SER A C 1
ATOM 644 O O . SER A 1 87 ? -15.425 -6.795 0.348 1.00 93.69 87 SER A O 1
ATOM 646 N N . THR A 1 88 ? -13.247 -7.288 0.089 1.00 96.19 88 THR A N 1
ATOM 647 C CA . THR A 1 88 ? -12.933 -6.111 -0.726 1.00 96.19 88 THR A CA 1
ATOM 648 C C . THR A 1 88 ? -11.799 -6.351 -1.731 1.00 96.19 88 THR A C 1
ATOM 650 O O . THR A 1 88 ? -11.356 -7.483 -1.923 1.00 96.19 88 THR A O 1
ATOM 653 N N . ASP A 1 89 ? -11.370 -5.293 -2.417 1.00 97.38 89 ASP A N 1
ATOM 654 C CA . ASP A 1 89 ? -10.203 -5.275 -3.298 1.00 97.38 89 ASP A CA 1
ATOM 655 C C . ASP A 1 89 ? -8.936 -4.846 -2.548 1.00 97.38 89 ASP A C 1
ATOM 657 O O . ASP A 1 89 ? -8.956 -3.898 -1.756 1.00 97.38 89 ASP A O 1
ATOM 661 N N . LEU A 1 90 ? -7.822 -5.508 -2.864 1.00 98.31 90 LEU A N 1
ATOM 662 C CA . LEU A 1 90 ? -6.478 -5.118 -2.454 1.00 98.31 90 LEU A CA 1
ATOM 663 C C . LEU A 1 90 ? -5.545 -5.161 -3.660 1.00 98.31 90 LEU A C 1
ATOM 665 O O . LEU A 1 90 ? -5.391 -6.210 -4.284 1.00 98.31 90 LEU A O 1
ATOM 669 N N . HIS A 1 91 ? -4.876 -4.047 -3.941 1.00 98.12 91 HIS A N 1
ATOM 670 C CA . HIS A 1 91 ? -3.797 -3.978 -4.924 1.00 98.12 91 HIS A CA 1
ATOM 671 C C . HIS A 1 91 ? -2.492 -3.669 -4.208 1.00 98.12 91 HIS A C 1
ATOM 673 O O . HIS A 1 91 ? -2.445 -2.753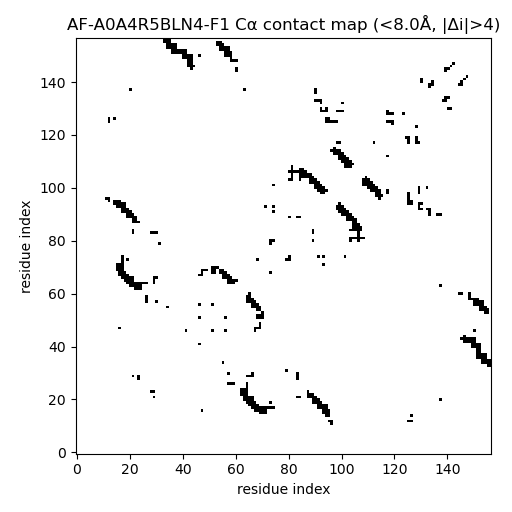 -3.398 1.00 98.12 91 HIS A O 1
ATOM 679 N N . LEU A 1 92 ? -1.440 -4.424 -4.491 1.00 97.81 92 LEU A N 1
ATOM 680 C CA . LEU A 1 92 ? -0.105 -4.169 -3.970 1.00 97.81 92 LEU A CA 1
ATOM 681 C C . LEU A 1 92 ? 0.844 -3.998 -5.137 1.00 97.81 92 LEU A C 1
ATOM 683 O O . LEU A 1 92 ? 0.870 -4.845 -6.027 1.00 97.81 92 LEU A O 1
ATOM 687 N N . VAL A 1 93 ? 1.657 -2.950 -5.087 1.00 96.06 93 VAL A N 1
ATOM 688 C CA . VAL A 1 93 ? 2.793 -2.777 -5.987 1.00 96.06 93 VAL A CA 1
ATOM 689 C C . VAL A 1 93 ? 4.084 -2.693 -5.187 1.00 96.06 93 VAL A C 1
ATOM 691 O O . VAL A 1 93 ? 4.131 -2.074 -4.123 1.00 96.06 93 VAL A O 1
ATOM 694 N N . ARG A 1 94 ? 5.139 -3.330 -5.689 1.00 94.38 94 ARG A N 1
ATOM 695 C CA . ARG A 1 94 ? 6.507 -3.132 -5.215 1.00 94.38 94 ARG A CA 1
ATOM 696 C C . ARG A 1 94 ? 7.255 -2.296 -6.236 1.00 94.38 94 ARG A C 1
ATOM 698 O O . ARG A 1 94 ? 7.443 -2.737 -7.367 1.00 94.38 94 ARG A O 1
ATOM 705 N N . ILE A 1 95 ? 7.722 -1.138 -5.795 1.00 90.62 95 ILE A N 1
ATOM 706 C CA . ILE A 1 95 ? 8.619 -0.271 -6.551 1.00 90.62 95 ILE A CA 1
ATOM 707 C C . ILE A 1 95 ? 10.039 -0.750 -6.257 1.00 90.62 95 ILE A C 1
ATOM 709 O O . ILE A 1 95 ? 10.509 -0.620 -5.126 1.00 90.62 95 ILE A O 1
ATOM 713 N N . ALA A 1 96 ? 10.673 -1.385 -7.242 1.00 87.38 96 ALA A N 1
ATOM 714 C CA . ALA A 1 96 ? 12.036 -1.913 -7.185 1.00 87.38 96 ALA A CA 1
ATOM 715 C C . ALA A 1 96 ? 12.532 -2.243 -8.605 1.00 87.38 96 ALA A C 1
ATOM 717 O O . ALA A 1 96 ? 11.733 -2.297 -9.537 1.00 87.38 96 ALA A O 1
ATOM 718 N N . ASP A 1 97 ? 13.822 -2.567 -8.761 1.00 79.44 97 ASP A N 1
ATOM 719 C CA . ASP A 1 97 ? 14.393 -3.049 -10.036 1.00 79.44 97 ASP A CA 1
ATOM 720 C C . ASP A 1 97 ? 13.659 -4.286 -10.594 1.00 79.44 97 ASP A C 1
ATOM 722 O O . ASP A 1 97 ? 13.615 -4.518 -11.801 1.00 79.44 97 ASP A O 1
ATOM 726 N N . GLN A 1 98 ? 13.095 -5.104 -9.702 1.00 82.44 98 GLN A N 1
ATOM 727 C CA . GLN A 1 98 ? 12.191 -6.200 -10.042 1.00 82.44 98 GLN A CA 1
ATOM 728 C C . GLN A 1 98 ? 10.819 -5.902 -9.437 1.00 82.44 98 GLN A C 1
ATOM 730 O O . GLN A 1 98 ? 10.564 -6.298 -8.292 1.00 82.44 98 GLN A O 1
ATOM 735 N N . PRO A 1 99 ? 9.953 -5.182 -10.167 1.00 88.38 99 PRO A N 1
ATOM 736 C CA . PRO A 1 99 ? 8.654 -4.799 -9.652 1.00 88.38 99 PRO A CA 1
ATOM 737 C C . PRO A 1 99 ? 7.752 -6.020 -9.476 1.00 88.38 99 PRO A C 1
ATOM 739 O O . PRO A 1 99 ? 7.918 -7.069 -10.112 1.00 88.38 99 PRO A O 1
ATOM 742 N N . ILE A 1 100 ? 6.799 -5.876 -8.564 1.00 92.19 100 ILE A N 1
ATOM 743 C CA . ILE A 1 100 ? 5.755 -6.863 -8.297 1.00 92.19 100 ILE A CA 1
ATOM 744 C C . ILE A 1 100 ? 4.430 -6.120 -8.336 1.00 92.19 100 ILE A C 1
ATOM 746 O O . ILE A 1 100 ? 4.332 -5.040 -7.760 1.00 92.19 100 ILE A O 1
ATOM 750 N N . ALA A 1 101 ? 3.413 -6.729 -8.930 1.00 95.44 101 ALA A N 1
ATOM 751 C CA . ALA A 1 101 ? 2.033 -6.315 -8.752 1.00 95.44 101 ALA A CA 1
ATOM 752 C C . ALA A 1 101 ? 1.181 -7.513 -8.339 1.00 95.44 101 ALA A C 1
ATOM 754 O O . ALA A 1 101 ? 1.210 -8.563 -8.983 1.00 95.44 101 ALA A O 1
ATOM 755 N N . LEU A 1 102 ? 0.422 -7.353 -7.259 1.00 97.56 102 LEU A N 1
ATOM 756 C CA . LEU A 1 102 ? -0.522 -8.347 -6.764 1.00 97.56 102 LEU A CA 1
ATOM 757 C C . LEU A 1 102 ? -1.916 -7.729 -6.692 1.00 97.56 102 LEU A C 1
ATOM 759 O O . LEU A 1 102 ? -2.080 -6.607 -6.214 1.00 97.56 102 LEU A O 1
ATOM 763 N N . HIS A 1 103 ? -2.928 -8.492 -7.092 1.00 98.00 103 HIS A N 1
ATOM 764 C CA . HIS A 1 103 ? -4.332 -8.147 -6.880 1.00 98.00 103 HIS A CA 1
ATOM 765 C C . HIS A 1 103 ? -5.024 -9.276 -6.133 1.00 98.00 103 HIS A C 1
ATOM 767 O O . HIS A 1 103 ? -5.039 -10.413 -6.604 1.00 98.00 103 HIS A O 1
ATOM 773 N N . TYR A 1 104 ? -5.623 -8.952 -4.991 1.00 98.44 104 TYR A N 1
ATOM 774 C CA . TYR A 1 104 ? -6.510 -9.846 -4.265 1.00 98.44 104 TYR A CA 1
ATOM 775 C C . TYR A 1 104 ? -7.939 -9.313 -4.254 1.00 98.44 104 TYR A C 1
ATOM 777 O O . TYR A 1 104 ? -8.170 -8.108 -4.125 1.00 98.44 104 TYR A O 1
ATOM 785 N N . ARG A 1 105 ? -8.903 -10.232 -4.327 1.00 98.06 105 ARG A N 1
ATOM 786 C CA . ARG A 1 105 ? -10.331 -9.945 -4.179 1.00 98.06 105 ARG A CA 1
ATOM 787 C C . ARG A 1 105 ? -11.025 -11.095 -3.471 1.00 98.06 105 ARG A C 1
ATOM 789 O O . ARG A 1 105 ? -10.875 -12.248 -3.867 1.00 98.06 105 ARG A O 1
ATOM 796 N N . GLY A 1 106 ? -11.818 -10.786 -2.449 1.00 96.69 106 GLY A N 1
ATOM 797 C CA . GLY A 1 106 ? -12.558 -11.807 -1.701 1.00 96.69 106 GLY A CA 1
ATOM 798 C C . GLY A 1 106 ? -11.641 -12.848 -1.048 1.00 96.69 106 GLY A C 1
ATOM 799 O O . GLY A 1 106 ? -11.985 -14.028 -0.993 1.00 96.69 106 GLY A O 1
ATOM 800 N N . GLY A 1 107 ? -10.441 -12.430 -0.637 1.00 96.94 107 GLY A N 1
ATOM 801 C CA . GLY A 1 107 ? -9.416 -13.289 -0.048 1.00 96.94 107 GLY A CA 1
ATOM 802 C C . GLY A 1 107 ? -8.688 -14.216 -1.019 1.00 96.94 107 GLY A C 1
ATOM 803 O O . GLY A 1 107 ? -7.965 -15.109 -0.581 1.00 96.94 107 GLY A O 1
ATOM 804 N N . GLN A 1 108 ? -8.858 -14.031 -2.329 1.00 97.94 108 GLN A N 1
ATOM 805 C CA . GLN A 1 108 ? -8.194 -14.832 -3.356 1.00 97.94 108 GLN A CA 1
ATOM 806 C C . GLN A 1 108 ? -7.247 -13.976 -4.187 1.00 97.94 108 GLN A C 1
ATOM 808 O O . GLN A 1 108 ? -7.583 -12.849 -4.550 1.00 97.94 108 GLN A O 1
ATOM 813 N N . LEU A 1 109 ? -6.079 -14.533 -4.508 1.00 97.81 109 LEU A N 1
ATOM 814 C CA . LEU A 1 109 ? -5.153 -13.947 -5.470 1.00 97.81 109 LEU A CA 1
ATOM 815 C C . LEU A 1 109 ? -5.768 -14.038 -6.871 1.00 97.81 109 LEU A C 1
ATOM 817 O O . LEU A 1 109 ? -6.032 -15.133 -7.369 1.00 97.81 109 LEU A O 1
ATOM 821 N N . MET A 1 110 ? -5.988 -12.885 -7.491 1.00 97.75 110 MET A N 1
ATOM 822 C CA . MET A 1 110 ? -6.577 -12.758 -8.823 1.00 97.75 110 MET A CA 1
ATOM 823 C C . MET A 1 110 ? -5.498 -12.633 -9.894 1.00 97.75 110 MET A C 1
ATOM 825 O O . MET A 1 110 ? -5.572 -13.295 -10.928 1.00 97.75 110 MET A O 1
ATOM 829 N N . THR A 1 111 ? -4.495 -11.801 -9.614 1.00 95.69 111 THR A N 1
ATOM 830 C CA . THR A 1 111 ? -3.395 -11.491 -10.527 1.00 95.69 111 THR A CA 1
ATOM 831 C C . THR A 1 111 ? -2.099 -11.404 -9.741 1.00 95.69 111 THR A C 1
ATOM 833 O O . THR A 1 111 ? -2.049 -10.785 -8.678 1.00 95.69 111 THR A O 1
ATOM 836 N N . GLU A 1 112 ? -1.047 -11.993 -10.293 1.00 95.50 112 GLU A N 1
ATOM 837 C CA . GLU A 1 112 ? 0.329 -11.850 -9.838 1.00 95.50 112 GLU A CA 1
ATOM 838 C C . GLU A 1 112 ? 1.187 -11.563 -11.064 1.00 95.50 112 GLU A C 1
ATOM 840 O O . GLU A 1 112 ? 1.156 -12.329 -12.023 1.00 95.50 112 GLU A O 1
ATOM 845 N N . MET A 1 113 ? 1.922 -10.455 -11.027 1.00 92.25 113 MET A N 1
ATOM 846 C CA . MET A 1 113 ? 2.908 -10.100 -12.041 1.00 92.25 113 MET A CA 1
ATOM 847 C C . MET A 1 113 ? 4.243 -9.831 -11.369 1.00 92.25 113 MET A C 1
ATOM 849 O O . MET A 1 113 ? 4.300 -9.171 -10.324 1.00 92.25 113 MET A O 1
ATOM 853 N N . ARG A 1 114 ? 5.326 -10.352 -11.949 1.00 87.94 114 ARG A N 1
ATOM 854 C CA . ARG A 1 114 ? 6.676 -10.197 -11.389 1.00 87.94 114 ARG A CA 1
ATOM 855 C C . ARG A 1 114 ? 7.704 -9.908 -12.472 1.00 87.94 114 ARG A C 1
ATOM 857 O O . ARG A 1 114 ? 7.804 -10.639 -13.454 1.00 87.94 114 ARG A O 1
ATOM 864 N N . GLY A 1 115 ? 8.556 -8.913 -12.235 1.00 76.50 115 GLY A N 1
ATOM 865 C CA . GLY A 1 115 ? 9.755 -8.663 -13.036 1.00 76.50 115 GLY A CA 1
ATOM 866 C C . GLY A 1 115 ? 9.454 -8.542 -14.530 1.00 76.50 115 GLY A C 1
ATOM 867 O O . GLY A 1 115 ? 8.857 -7.566 -14.951 1.00 76.50 115 GLY A O 1
ATOM 868 N N . GLY A 1 116 ? 9.852 -9.541 -15.327 1.00 67.69 116 GLY A N 1
ATOM 869 C CA . GLY A 1 116 ? 9.751 -9.545 -16.796 1.00 67.69 116 GLY A CA 1
ATOM 870 C C . GLY A 1 116 ? 8.346 -9.390 -17.402 1.00 67.69 116 GLY A C 1
ATOM 871 O O . GLY A 1 116 ? 8.227 -9.292 -18.619 1.00 67.69 116 GLY A O 1
ATOM 872 N N . GLU A 1 117 ? 7.298 -9.371 -16.581 1.00 73.50 117 GLU A N 1
ATOM 873 C CA . GLU A 1 117 ? 5.915 -9.062 -16.978 1.00 73.50 117 GLU A CA 1
ATOM 874 C C . GLU A 1 117 ? 5.559 -7.576 -16.785 1.00 73.50 117 GLU A C 1
ATOM 876 O O . GLU A 1 117 ? 4.619 -7.079 -17.393 1.00 73.50 117 GLU A O 1
ATOM 881 N N . MET A 1 118 ? 6.341 -6.871 -15.968 1.00 73.81 118 MET A N 1
ATOM 882 C CA . MET A 1 118 ? 6.280 -5.440 -15.673 1.00 73.81 118 MET A CA 1
ATOM 883 C C . MET A 1 118 ? 7.606 -4.798 -16.098 1.00 73.81 118 MET A C 1
ATOM 885 O O . MET A 1 118 ? 8.362 -4.279 -15.275 1.00 73.81 118 MET A O 1
ATOM 889 N N . LEU A 1 119 ? 7.951 -4.944 -17.378 1.00 64.12 119 LEU A N 1
ATOM 890 C CA . LEU A 1 119 ? 9.246 -4.489 -17.864 1.00 64.12 119 LEU A CA 1
ATOM 891 C C . LEU A 1 119 ? 9.276 -2.963 -17.958 1.00 64.12 119 LEU A C 1
ATOM 893 O O . LEU A 1 119 ? 8.448 -2.410 -18.682 1.00 64.12 119 LEU A O 1
ATOM 897 N N . PRO A 1 120 ? 10.247 -2.303 -17.305 1.00 65.44 120 PRO A N 1
ATOM 898 C CA . PRO A 1 120 ? 10.588 -0.940 -17.672 1.00 65.44 120 PRO A CA 1
ATOM 899 C C . PRO A 1 120 ? 11.017 -0.917 -19.145 1.00 65.44 120 PRO A C 1
ATOM 901 O O . PRO A 1 120 ? 11.728 -1.820 -19.608 1.00 65.44 120 PRO A O 1
ATOM 904 N N . ASP A 1 121 ? 10.560 0.086 -19.887 1.00 68.56 121 ASP A N 1
ATOM 905 C CA . ASP A 1 121 ? 11.004 0.353 -21.255 1.00 68.56 121 ASP A CA 1
ATOM 906 C C . ASP A 1 121 ? 11.968 1.551 -21.282 1.00 68.56 121 ASP A C 1
ATOM 908 O O . ASP A 1 121 ? 12.439 2.003 -20.240 1.00 68.56 121 ASP A O 1
ATOM 912 N N . GLU A 1 122 ? 12.360 2.021 -22.471 1.00 63.16 122 GLU A N 1
ATOM 913 C CA . GLU A 1 122 ? 13.299 3.151 -22.580 1.00 63.16 122 GLU A CA 1
ATOM 914 C C . GLU A 1 122 ? 12.736 4.457 -21.985 1.00 63.16 122 GLU A C 1
ATOM 916 O O . GLU A 1 122 ? 13.521 5.347 -21.654 1.00 63.16 122 GLU A O 1
ATOM 921 N N . ASP A 1 123 ? 11.412 4.546 -21.812 1.00 63.47 123 ASP A N 1
ATOM 922 C CA . ASP A 1 123 ? 10.696 5.739 -21.365 1.00 63.47 123 ASP A CA 1
ATOM 923 C C . ASP A 1 123 ? 10.108 5.602 -19.942 1.00 63.47 123 ASP A C 1
ATOM 925 O O . ASP A 1 123 ? 9.813 6.623 -19.320 1.00 63.47 123 ASP A O 1
ATOM 929 N N . HIS A 1 124 ? 9.981 4.383 -19.396 1.00 65.81 124 HIS A N 1
ATOM 930 C CA . HIS A 1 124 ? 9.404 4.114 -18.071 1.00 65.81 124 HIS A CA 1
ATOM 931 C C . HIS A 1 124 ? 10.365 3.311 -17.196 1.00 65.81 124 HIS A C 1
ATOM 933 O O . HIS A 1 124 ? 10.695 2.164 -17.497 1.00 65.81 124 HIS A O 1
ATOM 939 N N . ASP A 1 125 ? 10.775 3.888 -16.067 1.00 77.38 125 ASP A N 1
ATOM 940 C CA . ASP A 1 125 ? 11.495 3.151 -15.031 1.00 77.38 125 ASP A CA 1
ATOM 941 C C . ASP A 1 125 ? 10.553 2.251 -14.207 1.00 77.38 125 ASP A C 1
ATOM 943 O O . ASP A 1 125 ? 9.328 2.269 -14.349 1.00 77.38 125 ASP A O 1
ATOM 947 N N . GLY A 1 126 ? 11.126 1.404 -13.345 1.00 75.44 126 GLY A N 1
ATOM 948 C CA . GLY A 1 126 ? 10.340 0.467 -12.535 1.00 75.44 126 GLY A CA 1
ATOM 949 C C . GLY A 1 126 ? 9.386 1.158 -11.552 1.00 75.44 126 GLY A C 1
ATOM 950 O O . GLY A 1 126 ? 8.402 0.551 -11.132 1.00 75.44 126 GLY A O 1
ATOM 951 N N . GLU A 1 127 ? 9.665 2.412 -11.189 1.00 83.12 127 GLU A N 1
ATOM 952 C CA . GLU A 1 127 ? 8.788 3.247 -10.371 1.00 83.12 127 GLU A CA 1
ATOM 953 C C . GLU A 1 127 ? 7.560 3.645 -11.174 1.00 83.12 127 GLU A C 1
ATOM 955 O O . GLU A 1 127 ? 6.445 3.365 -10.736 1.00 83.12 127 GLU A O 1
ATOM 960 N N . SER A 1 128 ? 7.768 4.186 -12.373 1.00 85.12 128 SER A N 1
ATOM 961 C CA . SER A 1 128 ? 6.700 4.571 -13.292 1.00 85.12 128 SER A CA 1
ATOM 962 C C . SER A 1 128 ? 5.781 3.384 -13.587 1.00 85.12 128 SER A C 1
ATOM 964 O O . SER A 1 128 ? 4.582 3.473 -13.354 1.00 85.12 128 SER A O 1
ATOM 966 N N . VAL A 1 129 ? 6.333 2.217 -13.948 1.00 86.12 129 VAL A N 1
ATOM 967 C CA . VAL A 1 129 ? 5.529 1.014 -14.249 1.00 86.12 129 VAL A CA 1
ATOM 968 C C . VAL A 1 129 ? 4.710 0.535 -13.042 1.00 86.12 129 VAL A C 1
ATOM 970 O O . VAL A 1 129 ? 3.550 0.138 -13.180 1.00 86.12 129 VAL A O 1
ATOM 973 N N . ALA A 1 130 ? 5.293 0.544 -11.840 1.00 88.44 130 ALA A N 1
ATOM 974 C CA . ALA A 1 130 ? 4.580 0.152 -10.625 1.00 88.44 130 ALA A CA 1
ATOM 975 C C . ALA A 1 130 ? 3.467 1.151 -10.272 1.00 88.44 130 ALA A C 1
ATOM 977 O O . ALA A 1 130 ? 2.371 0.745 -9.877 1.00 88.44 130 ALA A O 1
ATOM 978 N N . MET A 1 131 ? 3.733 2.445 -10.435 1.00 89.06 131 MET A N 1
ATOM 979 C CA . MET A 1 131 ? 2.774 3.508 -10.162 1.00 89.06 131 MET A CA 1
ATOM 980 C C . MET A 1 131 ? 1.637 3.551 -11.179 1.00 89.06 131 MET A C 1
ATOM 982 O O . MET A 1 131 ? 0.483 3.655 -10.764 1.00 89.06 131 MET A O 1
ATOM 986 N N . ASP A 1 132 ? 1.928 3.370 -12.465 1.00 89.50 132 ASP A N 1
ATOM 987 C CA . ASP A 1 132 ? 0.925 3.249 -13.523 1.00 89.50 132 ASP A CA 1
ATOM 988 C C . ASP A 1 132 ? -0.005 2.073 -13.234 1.00 89.50 132 ASP A C 1
ATOM 990 O O . ASP A 1 132 ? -1.228 2.217 -13.256 1.00 89.50 132 ASP A O 1
ATOM 994 N N . HIS A 1 133 ? 0.553 0.922 -12.842 1.00 91.31 133 HIS A N 1
ATOM 995 C CA . HIS A 1 133 ? -0.263 -0.230 -12.480 1.00 91.31 133 HIS A CA 1
ATOM 996 C C . HIS A 1 133 ? -1.178 0.055 -11.281 1.00 91.31 133 HIS A C 1
ATOM 998 O O . HIS A 1 133 ? -2.350 -0.335 -11.279 1.00 91.31 133 HIS A O 1
ATOM 1004 N N . LEU A 1 134 ? -0.672 0.744 -10.253 1.00 92.94 134 LEU A N 1
ATOM 1005 C CA . LEU A 1 134 ? -1.499 1.154 -9.121 1.00 92.94 134 LEU A CA 1
ATOM 1006 C C . LEU A 1 134 ? -2.608 2.111 -9.580 1.00 92.94 134 LEU A C 1
ATOM 1008 O O . LEU A 1 134 ? -3.771 1.906 -9.222 1.00 92.94 134 LEU A O 1
ATOM 1012 N N . GLN A 1 135 ? -2.277 3.109 -10.400 1.00 94.88 135 GLN A N 1
ATOM 1013 C CA . GLN A 1 135 ? -3.214 4.114 -10.892 1.00 94.88 135 GLN A CA 1
ATOM 1014 C C . GLN A 1 135 ? -4.311 3.506 -11.769 1.00 94.88 135 GLN A C 1
ATOM 1016 O O . GLN A 1 135 ? -5.488 3.785 -11.547 1.00 94.88 135 GLN A O 1
ATOM 1021 N N . GLU A 1 136 ? -3.968 2.629 -12.712 1.00 94.06 136 GLU A N 1
ATOM 1022 C CA . GLU A 1 136 ? -4.928 1.957 -13.595 1.00 94.06 136 GLU A CA 1
ATOM 1023 C C . GLU A 1 136 ? -5.972 1.142 -12.820 1.00 94.06 136 GLU A C 1
ATOM 1025 O O . GLU A 1 136 ? -7.141 1.080 -13.208 1.00 94.06 136 GLU A O 1
ATOM 1030 N N . ASN A 1 137 ? -5.566 0.528 -11.705 1.00 94.75 137 ASN A N 1
ATOM 1031 C CA . ASN A 1 137 ? -6.421 -0.375 -10.936 1.00 94.75 137 ASN A CA 1
ATOM 1032 C C . ASN A 1 137 ? -7.187 0.310 -9.798 1.00 94.75 137 ASN A C 1
ATOM 1034 O O . ASN A 1 137 ? -8.258 -0.154 -9.395 1.00 94.75 137 ASN A O 1
ATOM 1038 N N . THR A 1 138 ? -6.654 1.409 -9.265 1.00 96.00 138 THR A N 1
ATOM 1039 C CA . THR A 1 138 ? -7.211 2.075 -8.076 1.00 96.00 138 THR A CA 1
ATOM 1040 C C . THR A 1 138 ? -7.741 3.478 -8.353 1.00 96.00 138 THR A C 1
ATOM 1042 O O . THR A 1 138 ? -8.567 3.970 -7.580 1.00 96.00 138 THR A O 1
ATOM 1045 N N . GLY A 1 139 ? -7.302 4.104 -9.447 1.00 95.38 139 GLY A N 1
ATOM 1046 C CA . GLY A 1 139 ? -7.523 5.514 -9.760 1.00 95.38 139 GLY A CA 1
ATOM 1047 C C . GLY A 1 139 ? -6.622 6.479 -8.984 1.00 95.38 139 GLY A C 1
ATOM 1048 O O . GLY A 1 139 ? -6.794 7.683 -9.137 1.00 95.38 139 GLY A O 1
ATOM 1049 N N . LEU A 1 140 ? -5.701 5.978 -8.153 1.00 93.75 140 LEU A N 1
ATOM 1050 C CA . LEU A 1 140 ? -4.824 6.789 -7.308 1.00 93.75 140 LEU A CA 1
ATOM 1051 C C . LEU A 1 140 ? -3.585 7.254 -8.073 1.00 93.75 140 LEU A C 1
ATOM 1053 O O . LEU A 1 140 ? -2.881 6.442 -8.667 1.00 93.75 140 LEU A O 1
ATOM 1057 N N . SER A 1 141 ? -3.281 8.542 -7.996 1.00 91.19 141 SER A N 1
ATOM 1058 C CA . SER A 1 141 ? -2.088 9.150 -8.583 1.00 91.19 141 SER A CA 1
ATOM 1059 C C . SER A 1 141 ? -0.970 9.342 -7.552 1.00 91.19 141 SER A C 1
ATOM 1061 O O . SER A 1 141 ? -1.221 9.600 -6.371 1.00 91.19 141 SER A O 1
ATOM 1063 N N . LEU A 1 142 ? 0.290 9.258 -7.990 1.00 86.06 142 LEU A N 1
ATOM 1064 C CA . LEU A 1 142 ? 1.428 9.577 -7.122 1.00 86.06 142 LEU A CA 1
ATOM 1065 C C . LEU A 1 142 ? 1.395 11.052 -6.689 1.00 86.06 142 LEU A C 1
ATOM 1067 O O . LEU A 1 142 ? 1.442 11.346 -5.494 1.00 86.06 142 LEU A O 1
ATOM 1071 N N . ASP A 1 143 ? 1.286 11.959 -7.662 1.00 85.75 143 ASP A N 1
ATOM 1072 C CA . ASP A 1 143 ? 1.489 13.397 -7.466 1.00 85.75 143 ASP A CA 1
ATOM 1073 C C . ASP A 1 143 ? 0.358 14.086 -6.695 1.00 85.75 143 ASP A C 1
ATOM 1075 O O . ASP A 1 143 ? 0.623 14.946 -5.852 1.00 85.75 143 ASP A O 1
ATOM 1079 N N . GLU A 1 144 ? -0.904 13.744 -6.971 1.00 87.88 144 GLU A N 1
ATOM 1080 C CA . GLU A 1 144 ? -2.040 14.416 -6.331 1.00 87.88 144 GLU A CA 1
ATOM 1081 C C . GLU A 1 144 ? -2.457 13.696 -5.048 1.00 87.88 144 GLU A C 1
ATOM 1083 O O . GLU A 1 144 ? -2.621 14.327 -4.000 1.00 87.88 144 GLU A O 1
ATOM 1088 N N . ASP A 1 145 ? -2.595 12.371 -5.112 1.00 93.19 145 ASP A N 1
ATOM 1089 C CA . ASP A 1 145 ? -3.199 11.606 -4.029 1.00 93.19 145 ASP A CA 1
ATOM 1090 C C . ASP A 1 145 ? -2.178 11.198 -2.965 1.00 93.19 145 ASP A C 1
ATOM 1092 O O . ASP A 1 145 ? -2.349 11.500 -1.780 1.00 93.19 145 ASP A O 1
ATOM 1096 N N . LEU A 1 146 ? -1.099 10.519 -3.367 1.00 92.88 146 LEU A N 1
ATOM 1097 C CA . LEU A 1 146 ? -0.134 9.980 -2.408 1.00 92.88 146 LEU A CA 1
ATOM 1098 C C . LEU A 1 146 ? 0.769 11.069 -1.828 1.00 92.88 146 LEU A C 1
ATOM 1100 O O . LEU A 1 146 ? 0.950 11.120 -0.609 1.00 92.88 146 LEU A O 1
ATOM 1104 N N . TRP A 1 147 ? 1.288 11.975 -2.661 1.00 93.12 147 TRP A N 1
ATOM 1105 C CA . TRP A 1 147 ? 2.154 13.066 -2.205 1.00 93.12 147 TRP A CA 1
ATOM 1106 C C . TRP A 1 147 ? 1.420 14.055 -1.287 1.00 93.12 147 TRP A C 1
ATOM 1108 O O . TRP A 1 147 ? 2.002 14.603 -0.343 1.00 93.12 147 TRP A O 1
ATOM 1118 N N . GLY A 1 148 ? 0.120 14.258 -1.530 1.00 92.00 148 GLY A N 1
ATOM 1119 C CA . GLY A 1 148 ? -0.754 15.100 -0.713 1.00 92.00 148 GLY A CA 1
ATOM 1120 C C . GLY A 1 148 ? -1.200 14.462 0.609 1.00 92.00 148 GLY A C 1
ATOM 1121 O O . GLY A 1 148 ? -1.641 15.178 1.517 1.00 92.00 148 GLY A O 1
ATOM 1122 N N . ALA A 1 149 ? -1.081 13.140 0.752 1.00 95.56 149 ALA A N 1
ATOM 1123 C CA . ALA A 1 149 ? -1.606 12.413 1.900 1.00 95.56 149 ALA A CA 1
ATOM 1124 C C . ALA A 1 149 ? -0.794 12.622 3.193 1.00 95.56 149 ALA A C 1
ATOM 1126 O O . ALA A 1 149 ? 0.402 12.934 3.206 1.00 95.56 149 ALA A O 1
ATOM 1127 N N . LYS A 1 150 ? -1.475 12.421 4.329 1.00 97.00 150 LYS A N 1
ATOM 1128 C CA . LYS A 1 150 ? -0.860 12.347 5.660 1.00 97.00 150 LYS A CA 1
ATOM 1129 C C . LYS A 1 150 ? -0.913 10.916 6.167 1.00 97.00 150 LYS A C 1
ATOM 1131 O O . LYS A 1 150 ? -1.990 10.385 6.425 1.00 97.00 150 LYS A O 1
ATOM 1136 N N . PHE A 1 151 ? 0.261 10.320 6.333 1.00 97.88 151 PHE A N 1
ATOM 1137 C CA . PHE A 1 151 ? 0.417 8.937 6.757 1.00 97.88 151 PHE A CA 1
ATOM 1138 C C . PHE A 1 151 ? 0.564 8.860 8.267 1.00 97.88 151 PHE A C 1
ATOM 1140 O O . PHE A 1 151 ? 1.406 9.538 8.849 1.00 97.88 151 PHE A O 1
ATOM 1147 N N . THR A 1 152 ? -0.251 8.023 8.891 1.00 98.00 152 THR A N 1
ATOM 1148 C CA . THR A 1 152 ? -0.160 7.647 10.299 1.00 98.00 152 THR A CA 1
ATOM 1149 C C . THR A 1 152 ? 0.878 6.547 10.452 1.00 98.00 152 THR A C 1
ATOM 1151 O O . THR A 1 152 ? 0.880 5.581 9.692 1.00 98.00 152 THR A O 1
ATOM 1154 N N . LEU A 1 153 ? 1.764 6.700 11.431 1.00 97.69 153 LEU A N 1
ATOM 1155 C CA . LEU A 1 153 ? 2.782 5.708 11.743 1.00 97.69 153 LEU A CA 1
ATOM 1156 C C . LEU A 1 153 ? 2.187 4.550 12.549 1.00 97.69 153 LEU A C 1
ATOM 1158 O O . LEU A 1 153 ? 1.533 4.782 13.568 1.00 97.69 153 LEU A O 1
ATOM 1162 N N . PHE A 1 154 ? 2.489 3.329 12.129 1.00 98.00 154 PHE A N 1
ATOM 1163 C CA . PHE A 1 154 ? 2.196 2.085 12.826 1.00 98.00 154 PHE A CA 1
ATOM 1164 C C . PHE A 1 154 ? 3.512 1.359 13.137 1.00 98.00 154 PHE A C 1
ATOM 1166 O O . PHE A 1 154 ? 4.368 1.222 12.265 1.00 98.00 154 PHE A O 1
ATOM 1173 N N . VAL A 1 155 ? 3.692 0.923 14.381 1.00 96.69 155 VAL A N 1
ATOM 1174 C CA . VAL A 1 155 ? 4.920 0.278 14.884 1.00 96.69 155 VAL A CA 1
ATOM 1175 C C . VAL A 1 155 ? 4.588 -1.106 15.424 1.00 96.69 155 VAL A C 1
ATOM 1177 O O . VAL A 1 155 ? 3.436 -1.358 15.754 1.00 96.69 155 VAL A O 1
ATOM 1180 N N . LEU A 1 156 ? 5.572 -2.004 15.492 1.00 93.38 156 LEU A N 1
ATOM 1181 C CA . LEU A 1 156 ? 5.371 -3.319 16.105 1.00 93.38 156 LEU A CA 1
ATOM 1182 C C . LEU A 1 156 ? 4.953 -3.163 17.575 1.00 93.38 156 LEU A C 1
ATOM 1184 O O . LEU A 1 156 ? 5.628 -2.443 18.318 1.00 93.38 156 LEU A O 1
ATOM 1188 N N . ASP A 1 157 ? 3.867 -3.840 17.951 1.00 80.00 157 ASP A N 1
ATOM 1189 C CA . ASP A 1 157 ? 3.360 -3.911 19.331 1.00 80.00 157 ASP A CA 1
ATOM 1190 C C . ASP A 1 157 ? 4.184 -4.854 20.231 1.00 80.00 157 ASP A C 1
ATOM 1192 O O . ASP A 1 157 ? 4.749 -5.859 19.728 1.00 80.00 157 ASP A O 1
#

Organism: NCBI:txid705336

Sequence (157 aa):
MIKVSFETYTPAMAWNIEVAAVRTADLIDAVPDVFGPAGTTMGFEDATSGRRYGDLCVAKVGDWVIVIDVACRLSGNHDYLAAASASTDLHLVRIADQPIALHYRGGQLMTEMRGGEMLPDEDHDGESVAMDHLQENTGLSLDEDLWGAKFTLFVLD